Protein AF-A0A9E3A230-F1 (afdb_monomer_lite)

Secondary structure (DSSP, 8-state):
---TT-THHHHHHHHHHHHHS-BTTTTB-GGG-BSSSSBT--TTTGGG-SEEETTTTEEE-HHHHHHHHIIIII---HHHHTTSSS-BTTB--HHHHHHHHHHHTTTTPPP----SSHHHHHHHHHHHHHHT--

Radius of gyration: 15.59 Å; chains: 1; bounding box: 37×36×40 Å

pLDDT: mean 94.69, std 8.13, range [49.09, 98.69]

Sequence (134 aa):
MIAEGSPAELFELDGETLWKKPQGPKNVSLEKCDLGRGPGVLKGAYAALPRYFKDTDRVMDLETRLLYCMTTLQGRTAEEITKSPFGSADKPSEMESLSAYVAAQSKGMKLEPGLSHPREKQSFELGRALFFQR

Foldseek 3Di:
DDPPDDPLVVLLVLLVVQQQFQAAPLRGHQCQQDLPPHGNDLQCSQLAPQAADPVVRARDHPLVSVLVSCCPVRVDDSCVQVVPCCADPVGHHNNSSNVSNSVVSHPPHHRRYYDPDPNNVVVVVVVVVVVPDD

Structure (mmCIF, N/CA/C/O backbone):
data_AF-A0A9E3A230-F1
#
_entry.id   AF-A0A9E3A230-F1
#
loop_
_atom_site.group_PDB
_atom_site.id
_atom_site.type_symbol
_atom_site.label_atom_id
_atom_site.label_alt_id
_atom_site.label_comp_id
_atom_site.label_asym_id
_atom_site.label_entity_id
_atom_site.label_seq_id
_atom_site.pdbx_PDB_ins_code
_atom_site.Cartn_x
_atom_site.Cartn_y
_atom_site.Cartn_z
_atom_site.occupancy
_atom_site.B_iso_or_equiv
_atom_site.auth_seq_id
_atom_site.auth_comp_id
_atom_site.auth_asym_id
_atom_site.auth_atom_id
_atom_site.pdbx_PDB_model_num
ATOM 1 N N . MET A 1 1 ? 11.926 -7.889 18.054 1.00 49.09 1 MET A N 1
ATOM 2 C CA . MET A 1 1 ? 13.098 -7.132 18.537 1.00 49.09 1 MET A CA 1
ATOM 3 C C . MET A 1 1 ? 13.380 -6.076 17.491 1.00 49.09 1 MET A C 1
ATOM 5 O O . MET A 1 1 ? 13.564 -6.449 16.342 1.00 49.09 1 MET A O 1
ATOM 9 N N . ILE A 1 2 ? 13.269 -4.810 17.889 1.00 52.22 2 ILE A N 1
ATOM 10 C CA . ILE A 1 2 ? 13.536 -3.604 17.090 1.00 52.22 2 ILE A CA 1
ATOM 11 C C . ILE A 1 2 ? 15.046 -3.623 16.795 1.00 52.22 2 ILE A C 1
ATOM 13 O O . ILE A 1 2 ? 15.825 -3.791 17.737 1.00 52.22 2 ILE A O 1
ATOM 17 N N . ALA A 1 3 ? 15.472 -3.557 15.538 1.00 58.06 3 ALA A N 1
ATOM 18 C CA . ALA A 1 3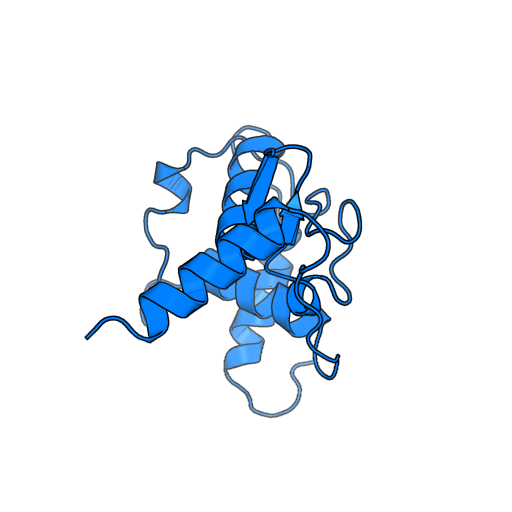 ? 16.881 -3.410 15.210 1.00 58.06 3 ALA A CA 1
ATOM 19 C C . ALA A 1 3 ? 17.305 -1.975 15.569 1.00 58.06 3 ALA A C 1
ATOM 21 O O . ALA A 1 3 ? 16.926 -1.001 14.935 1.00 58.06 3 ALA A O 1
ATOM 22 N N . GLU A 1 4 ? 18.035 -1.865 16.676 1.00 63.50 4 GLU A N 1
ATOM 23 C CA . GLU A 1 4 ? 18.814 -0.719 17.160 1.00 63.50 4 GLU A CA 1
ATOM 24 C C . GLU A 1 4 ? 18.712 0.602 16.350 1.00 63.50 4 GLU A C 1
ATOM 26 O O . GLU A 1 4 ? 19.614 0.969 15.602 1.00 63.50 4 GLU A O 1
ATOM 31 N N . GLY A 1 5 ? 17.640 1.380 16.569 1.00 71.81 5 GLY A N 1
ATOM 32 C CA . GLY A 1 5 ? 17.709 2.848 16.499 1.00 71.81 5 GLY A CA 1
ATOM 33 C C . GLY A 1 5 ? 16.924 3.586 15.408 1.00 71.81 5 GLY A C 1
ATOM 34 O O . GLY A 1 5 ? 16.955 4.816 15.418 1.00 71.81 5 GLY A O 1
ATOM 35 N N . SER A 1 6 ? 16.202 2.916 14.500 1.00 84.31 6 SER A N 1
ATOM 36 C CA . SER A 1 6 ? 15.365 3.622 13.510 1.00 84.31 6 SER A CA 1
ATOM 37 C C . SER A 1 6 ? 13.948 3.900 14.038 1.00 84.31 6 SER A C 1
ATOM 39 O O . SER A 1 6 ? 13.212 2.951 14.320 1.00 84.31 6 SER A O 1
ATOM 41 N N . PRO A 1 7 ? 13.489 5.169 14.097 1.00 86.19 7 PRO A N 1
ATOM 42 C CA . PRO A 1 7 ? 12.105 5.493 14.457 1.00 86.19 7 PRO A CA 1
ATOM 43 C C . PRO A 1 7 ? 11.056 4.863 13.527 1.00 86.19 7 PRO A C 1
ATOM 45 O O . PRO A 1 7 ? 9.913 4.677 13.936 1.00 86.19 7 PRO A O 1
ATOM 48 N N . ALA A 1 8 ? 11.434 4.505 12.293 1.00 88.38 8 ALA A N 1
ATOM 49 C CA . ALA A 1 8 ? 10.534 3.872 11.330 1.00 88.38 8 ALA A CA 1
ATOM 50 C C . ALA A 1 8 ? 10.024 2.502 11.806 1.00 88.38 8 ALA A C 1
ATOM 52 O O . ALA A 1 8 ? 8.928 2.092 11.440 1.00 88.38 8 ALA A O 1
ATOM 53 N N . GLU A 1 9 ? 10.772 1.807 12.665 1.00 90.19 9 GLU A N 1
ATOM 54 C CA . GLU A 1 9 ? 10.373 0.480 13.139 1.00 90.19 9 GLU A CA 1
ATOM 55 C C . GLU A 1 9 ? 9.151 0.517 14.060 1.00 90.19 9 GLU A C 1
ATOM 57 O O . GLU A 1 9 ? 8.420 -0.467 14.144 1.00 90.19 9 GLU A O 1
ATOM 62 N N . LEU A 1 10 ? 8.872 1.662 14.693 1.00 91.06 10 LEU A N 1
ATOM 63 C CA . LEU A 1 10 ? 7.620 1.864 15.425 1.00 91.06 10 LEU A CA 1
ATOM 64 C C . LEU A 1 10 ? 6.420 1.799 14.471 1.00 91.06 10 LEU A C 1
ATOM 66 O O . LEU A 1 10 ? 5.457 1.086 14.741 1.00 91.06 10 LEU A O 1
ATOM 70 N N . PHE A 1 11 ? 6.525 2.448 13.309 1.00 93.50 11 PHE A N 1
ATOM 71 C CA . PHE A 1 11 ? 5.499 2.393 12.266 1.00 93.50 11 PHE A CA 1
ATOM 72 C C . PHE A 1 11 ? 5.365 0.988 11.673 1.00 93.50 11 PHE A C 1
ATOM 74 O O . PHE A 1 11 ? 4.254 0.550 11.386 1.00 93.50 11 PHE A O 1
ATOM 81 N N . GLU A 1 12 ? 6.472 0.255 11.525 1.00 95.50 12 GLU A N 1
ATOM 82 C CA . GLU A 1 12 ? 6.448 -1.136 11.057 1.00 95.50 12 GLU A CA 1
ATOM 83 C C . GLU A 1 12 ? 5.708 -2.062 12.040 1.00 95.50 12 GLU A C 1
ATOM 85 O O . GLU A 1 12 ? 4.906 -2.891 11.608 1.00 95.50 12 GLU A O 1
ATOM 90 N N . LEU A 1 13 ? 5.926 -1.904 13.352 1.00 95.06 13 LEU A N 1
ATOM 91 C CA . LEU A 1 13 ? 5.234 -2.676 14.396 1.00 95.06 13 LEU A CA 1
ATOM 92 C C . LEU A 1 13 ? 3.742 -2.328 14.487 1.00 95.06 13 LEU A C 1
ATOM 94 O O . LEU A 1 13 ? 2.890 -3.221 14.589 1.00 95.06 13 LEU A O 1
ATOM 98 N N . ASP A 1 14 ? 3.412 -1.039 14.414 1.00 95.88 14 ASP A N 1
ATOM 99 C CA . ASP A 1 14 ? 2.023 -0.583 14.378 1.00 95.88 14 ASP A CA 1
ATOM 100 C C . ASP A 1 14 ? 1.321 -1.090 13.116 1.00 95.88 14 ASP A C 1
ATOM 102 O O . ASP A 1 14 ? 0.201 -1.598 13.182 1.00 95.88 14 ASP A O 1
ATOM 106 N N . GLY A 1 15 ? 1.997 -1.030 11.969 1.00 97.62 15 GLY A N 1
ATOM 107 C CA . GLY A 1 15 ? 1.493 -1.536 10.700 1.00 97.62 15 GLY A CA 1
ATOM 108 C C . GLY A 1 15 ? 1.264 -3.043 10.715 1.00 97.62 15 GLY A C 1
ATOM 109 O O . GLY A 1 15 ? 0.236 -3.502 10.221 1.00 97.62 15 GLY A O 1
ATOM 110 N N . GLU A 1 16 ? 2.150 -3.822 11.343 1.00 98.38 16 GLU A N 1
ATOM 111 C CA . GLU A 1 16 ? 1.938 -5.262 11.537 1.00 98.38 16 GLU A CA 1
ATOM 112 C C . GLU A 1 16 ? 0.681 -5.532 12.370 1.00 98.38 16 GLU A C 1
ATOM 114 O O . GLU A 1 16 ? -0.139 -6.397 12.035 1.00 98.38 16 GLU A O 1
ATOM 119 N N . THR A 1 17 ? 0.513 -4.767 13.449 1.00 98.06 17 THR A N 1
ATOM 120 C CA . THR A 1 17 ? -0.658 -4.863 14.322 1.00 98.06 17 THR A CA 1
ATOM 121 C C . THR A 1 17 ? -1.932 -4.528 13.549 1.00 98.06 17 THR A C 1
ATOM 123 O O . THR A 1 17 ? -2.912 -5.272 13.617 1.00 98.06 17 THR A O 1
ATOM 126 N N . LEU A 1 18 ? -1.917 -3.449 12.765 1.00 97.88 18 LEU A N 1
ATOM 127 C CA . LEU A 1 18 ? -3.036 -3.022 11.923 1.00 97.88 18 LEU A CA 1
ATOM 128 C C . LEU A 1 18 ? -3.370 -4.052 10.839 1.00 97.88 18 LEU A C 1
ATOM 130 O O . LEU A 1 18 ? -4.547 -4.339 10.626 1.00 97.88 18 LEU A O 1
ATOM 134 N N . TRP A 1 19 ? -2.360 -4.658 10.209 1.00 98.56 19 TRP A N 1
ATOM 135 C CA . TRP A 1 19 ? -2.536 -5.670 9.165 1.00 98.56 19 TRP A CA 1
ATOM 136 C C . TRP A 1 19 ? -3.330 -6.885 9.661 1.00 98.56 19 TRP A C 1
ATOM 138 O O . TRP A 1 19 ? -4.223 -7.379 8.967 1.00 98.56 19 TRP A O 1
ATOM 148 N N . LYS A 1 20 ? -3.033 -7.339 10.884 1.00 98.38 20 LYS A N 1
ATOM 149 C CA . LYS A 1 20 ? -3.651 -8.517 11.517 1.00 98.38 20 LYS A CA 1
ATOM 150 C C . LYS A 1 20 ? -4.964 -8.206 12.233 1.00 98.38 20 LYS A C 1
ATOM 152 O O . LYS A 1 20 ? -5.759 -9.108 12.482 1.00 98.38 20 LYS A O 1
ATOM 157 N N . LYS A 1 21 ? -5.212 -6.944 12.585 1.00 98.31 21 LYS A N 1
ATOM 158 C CA . LYS A 1 21 ? -6.394 -6.542 13.351 1.00 98.31 21 LYS A CA 1
ATOM 159 C C . LYS A 1 21 ? -7.667 -6.650 12.497 1.00 98.31 21 LYS A C 1
ATOM 161 O O . LYS A 1 21 ? -7.748 -6.007 11.450 1.00 98.31 21 LYS A O 1
ATOM 166 N N . PRO A 1 22 ? -8.699 -7.388 12.946 1.00 98.12 22 PRO A N 1
ATOM 167 C CA . PRO A 1 22 ? -10.019 -7.315 12.338 1.00 98.12 22 PRO A CA 1
ATOM 168 C C . PRO A 1 22 ? -10.595 -5.903 12.448 1.00 98.12 22 PRO A C 1
ATOM 170 O O . PRO A 1 22 ? -10.596 -5.309 13.529 1.00 98.12 22 PRO A O 1
ATOM 173 N N . GLN A 1 23 ? -11.065 -5.351 11.331 1.00 96.75 23 GLN A N 1
ATOM 174 C CA . GLN A 1 23 ? -11.670 -4.023 11.301 1.00 96.75 23 GLN A CA 1
ATOM 175 C C . GLN A 1 23 ? -12.853 -3.947 10.331 1.00 96.75 23 GLN A C 1
ATOM 177 O O . GLN A 1 23 ? -13.113 -4.864 9.547 1.00 96.75 23 GLN A O 1
ATOM 182 N N . GLY A 1 24 ? -13.539 -2.803 10.383 1.00 96.81 24 GLY A N 1
ATOM 183 C CA . GLY A 1 24 ? -14.654 -2.459 9.513 1.00 96.81 24 GLY A CA 1
ATOM 184 C C . GLY A 1 24 ? -15.933 -3.249 9.806 1.00 96.81 24 GLY A C 1
ATOM 185 O O . GLY A 1 24 ? -15.937 -4.152 10.646 1.00 96.81 24 GLY A O 1
ATOM 186 N N . PRO A 1 25 ? -17.032 -2.937 9.099 1.00 98.00 25 PRO A N 1
ATOM 187 C CA . PRO A 1 25 ? -18.317 -3.618 9.261 1.00 98.00 25 PRO A CA 1
ATOM 188 C C . PRO A 1 25 ? -18.260 -5.135 9.050 1.00 98.00 25 PRO A C 1
ATOM 190 O O . PRO A 1 25 ? -19.057 -5.867 9.630 1.00 98.00 25 PRO A O 1
ATOM 193 N N . LYS A 1 26 ? -17.321 -5.622 8.228 1.00 98.06 26 LYS A N 1
ATOM 194 C CA . LYS A 1 26 ? -17.145 -7.060 7.972 1.00 98.06 26 LYS A CA 1
ATOM 195 C C . LYS A 1 26 ? -16.280 -7.759 9.024 1.00 98.06 26 LYS A C 1
ATOM 197 O O . LYS A 1 26 ? -16.210 -8.983 9.001 1.00 98.06 26 LYS A O 1
ATOM 202 N N . ASN A 1 27 ? -15.653 -7.007 9.934 1.00 97.94 27 ASN A N 1
ATOM 203 C CA . ASN A 1 27 ? -14.811 -7.507 11.020 1.00 97.94 27 ASN A CA 1
ATOM 204 C C . ASN A 1 27 ? -13.750 -8.522 10.546 1.00 97.94 27 ASN A C 1
ATOM 206 O O . ASN A 1 27 ? -13.640 -9.628 11.076 1.00 97.94 27 ASN A O 1
ATOM 210 N N . VAL A 1 28 ? -12.978 -8.149 9.518 1.00 98.38 28 VAL A N 1
ATOM 211 C CA . VAL A 1 28 ? -11.889 -8.974 8.958 1.00 98.38 28 VAL A CA 1
ATOM 212 C C . VAL A 1 28 ? -10.570 -8.205 8.905 1.00 98.38 28 VAL A C 1
ATOM 214 O O . VAL A 1 28 ? -10.553 -6.973 8.860 1.00 98.38 28 VAL A O 1
ATOM 217 N N . SER A 1 29 ? -9.454 -8.932 8.947 1.00 98.38 29 SER A N 1
ATOM 218 C CA . SER A 1 29 ? -8.102 -8.378 8.821 1.00 98.38 29 SER A CA 1
ATOM 219 C C . SER A 1 29 ? -7.716 -8.146 7.352 1.00 98.38 29 SER A C 1
ATOM 221 O O . SER A 1 29 ? -8.437 -8.543 6.429 1.00 98.38 29 SER A O 1
ATOM 223 N N . LEU A 1 30 ? -6.563 -7.510 7.123 1.00 98.69 30 LEU A N 1
ATOM 224 C CA . LEU A 1 30 ? -5.993 -7.322 5.784 1.00 98.69 30 LEU A CA 1
ATOM 225 C C . LEU A 1 30 ? -5.204 -8.543 5.294 1.00 98.69 30 LEU A C 1
ATOM 227 O O . LEU A 1 30 ? -4.725 -8.540 4.167 1.00 98.69 30 LEU A O 1
ATOM 231 N N . GLU A 1 31 ? -5.135 -9.630 6.064 1.00 98.25 31 GLU A N 1
ATOM 232 C CA . GLU A 1 31 ? -4.356 -10.834 5.730 1.00 98.25 31 GLU A CA 1
ATOM 233 C C . GLU A 1 31 ? -4.816 -11.557 4.453 1.00 98.25 31 GLU A C 1
ATOM 235 O O . GLU A 1 31 ? -4.117 -12.432 3.953 1.00 98.25 31 GLU A O 1
ATOM 240 N N . LYS A 1 32 ? -5.976 -11.193 3.896 1.00 97.94 32 LYS A N 1
ATOM 241 C CA . LYS A 1 32 ? -6.463 -11.684 2.595 1.00 97.94 32 LYS A CA 1
ATOM 242 C C . LYS A 1 32 ? -6.254 -10.692 1.447 1.00 97.94 32 LYS A C 1
ATOM 244 O O . LYS A 1 32 ? -6.643 -10.984 0.320 1.00 97.94 32 LYS A O 1
ATOM 249 N N . CYS A 1 33 ? -5.668 -9.526 1.710 1.00 98.50 33 CYS A N 1
ATOM 250 C CA . CYS A 1 33 ? -5.382 -8.520 0.696 1.00 98.50 33 CYS A CA 1
ATOM 251 C C . CYS A 1 33 ? -4.298 -9.022 -0.259 1.00 98.50 33 CYS A C 1
ATOM 253 O O . CYS A 1 33 ? -3.221 -9.435 0.167 1.00 98.50 33 CYS A O 1
ATOM 255 N N . ASP A 1 34 ? -4.583 -8.994 -1.558 1.00 98.56 34 ASP A N 1
ATOM 256 C CA . ASP A 1 34 ? -3.600 -9.306 -2.593 1.00 98.56 34 ASP A CA 1
ATOM 257 C C . ASP A 1 34 ? -2.904 -8.019 -3.042 1.00 98.56 34 ASP A C 1
ATOM 259 O O . ASP A 1 34 ? -3.524 -7.178 -3.695 1.00 98.56 34 ASP A O 1
ATOM 263 N N . LEU A 1 35 ? -1.618 -7.881 -2.715 1.00 98.38 35 LEU A N 1
ATOM 264 C CA . LEU A 1 35 ? -0.762 -6.759 -3.122 1.00 98.38 35 LEU A CA 1
ATOM 265 C C . LEU A 1 35 ? 0.026 -7.040 -4.419 1.00 98.38 35 LEU A C 1
ATOM 267 O O . LEU A 1 35 ? 1.000 -6.359 -4.732 1.00 98.38 35 LEU A O 1
ATOM 271 N N . GLY A 1 36 ? -0.386 -8.050 -5.189 1.00 96.81 36 GLY A N 1
ATOM 272 C CA . GLY A 1 36 ? 0.176 -8.412 -6.491 1.00 96.81 36 GLY A CA 1
ATOM 273 C C . GLY A 1 36 ? 1.114 -9.619 -6.462 1.00 96.81 36 GLY A C 1
ATOM 274 O O . GLY A 1 36 ? 1.726 -9.957 -7.481 1.00 96.81 36 GLY A O 1
ATOM 275 N N . ARG A 1 37 ? 1.246 -10.273 -5.307 1.00 96.69 37 ARG A N 1
ATOM 276 C CA . ARG A 1 37 ? 1.991 -11.531 -5.126 1.00 96.69 37 ARG A CA 1
ATOM 277 C C . ARG A 1 37 ? 1.079 -12.691 -4.700 1.00 96.69 37 ARG A C 1
ATOM 279 O O . ARG A 1 37 ? 1.582 -13.777 -4.431 1.00 96.69 37 ARG A O 1
ATOM 286 N N . GLY A 1 38 ? -0.237 -12.474 -4.690 1.00 97.25 38 GLY A N 1
ATOM 287 C CA . GLY A 1 38 ? -1.248 -13.401 -4.195 1.00 97.25 38 GLY A CA 1
ATOM 288 C C . GLY A 1 38 ? -1.845 -12.935 -2.857 1.00 97.25 38 GLY A C 1
ATOM 289 O O . GLY A 1 38 ? -1.232 -12.118 -2.161 1.00 97.25 38 GLY A O 1
ATOM 290 N N . PRO A 1 39 ? -3.034 -13.442 -2.475 1.00 97.88 39 PRO A N 1
ATOM 291 C CA . PRO A 1 39 ? -3.709 -13.050 -1.237 1.00 97.88 39 PRO A CA 1
ATOM 292 C C . PRO A 1 39 ? -2.822 -13.242 0.001 1.00 97.88 39 PRO A C 1
ATOM 294 O O . PRO A 1 39 ? -2.343 -14.345 0.257 1.00 97.88 39 PRO A O 1
ATOM 297 N N . GLY A 1 40 ? -2.598 -12.166 0.760 1.00 96.69 40 GLY A N 1
ATOM 298 C CA . GLY A 1 40 ? -1.830 -12.175 2.010 1.00 96.69 40 GLY A CA 1
ATOM 299 C C . GLY A 1 40 ? -0.308 -12.204 1.854 1.00 96.69 40 GLY A C 1
ATOM 300 O O . GLY A 1 40 ? 0.412 -12.144 2.851 1.00 96.69 40 GLY A O 1
ATOM 301 N N . VAL A 1 41 ? 0.215 -12.283 0.626 1.00 98.31 41 VAL A N 1
ATOM 302 C CA . VAL A 1 41 ? 1.660 -12.377 0.387 1.00 98.31 41 VAL A CA 1
ATOM 303 C C . VAL A 1 41 ? 2.288 -10.984 0.375 1.00 98.31 41 VAL A C 1
ATOM 305 O O . VAL A 1 41 ? 2.130 -10.228 -0.582 1.00 98.31 41 VAL A O 1
ATOM 308 N N . LEU A 1 42 ? 3.049 -10.663 1.426 1.00 98.31 42 LEU A N 1
ATOM 309 C CA . LEU A 1 42 ? 3.735 -9.370 1.553 1.00 98.31 42 LEU A CA 1
ATOM 310 C C . LEU A 1 42 ? 5.181 -9.366 1.041 1.00 98.31 42 LEU A C 1
ATOM 312 O O . LEU A 1 42 ? 5.673 -8.339 0.570 1.00 98.31 42 LEU A O 1
ATOM 316 N N . LYS A 1 43 ? 5.881 -10.503 1.132 1.00 98.25 43 LYS A N 1
ATOM 317 C CA . LYS A 1 43 ? 7.302 -10.605 0.772 1.00 98.25 43 LYS A CA 1
ATOM 318 C C . LYS A 1 43 ? 7.516 -10.201 -0.692 1.00 98.25 43 LYS A C 1
ATOM 320 O O . LYS A 1 43 ? 7.007 -10.860 -1.597 1.00 98.25 43 LYS A O 1
ATOM 325 N N . GLY A 1 44 ? 8.275 -9.130 -0.923 1.00 97.81 44 GLY A N 1
ATOM 326 C CA . GLY A 1 44 ? 8.545 -8.609 -2.269 1.00 97.81 44 GLY A CA 1
ATOM 327 C C . GLY A 1 44 ? 7.335 -8.003 -2.993 1.00 97.81 44 GLY A C 1
ATOM 328 O O . GLY A 1 44 ? 7.393 -7.821 -4.214 1.00 97.81 44 GLY A O 1
ATOM 329 N N . ALA A 1 45 ? 6.230 -7.730 -2.287 1.00 98.12 45 ALA A N 1
ATOM 330 C CA . ALA A 1 45 ? 5.069 -7.051 -2.862 1.00 98.12 45 ALA A CA 1
ATOM 331 C C . ALA A 1 45 ? 5.379 -5.576 -3.139 1.00 98.12 45 ALA A C 1
ATOM 333 O O . ALA A 1 45 ? 5.206 -5.124 -4.267 1.00 98.12 45 ALA A O 1
ATOM 334 N N . TYR A 1 46 ? 5.933 -4.863 -2.151 1.00 98.44 46 TYR A N 1
ATOM 335 C CA . TYR A 1 46 ? 6.291 -3.449 -2.290 1.00 98.44 46 TYR A CA 1
ATOM 336 C C . TYR A 1 46 ? 7.292 -3.203 -3.421 1.00 98.44 46 TYR A C 1
ATOM 338 O O . TYR A 1 46 ? 7.088 -2.319 -4.244 1.00 98.44 46 TYR A O 1
ATOM 346 N N . ALA A 1 47 ? 8.327 -4.043 -3.529 1.00 98.31 47 ALA A N 1
ATOM 347 C CA . ALA A 1 47 ? 9.321 -3.920 -4.596 1.00 98.31 47 ALA A CA 1
ATOM 348 C C . ALA A 1 47 ? 8.738 -4.081 -6.014 1.00 98.31 47 ALA A C 1
ATOM 350 O O . ALA A 1 47 ? 9.378 -3.669 -6.977 1.00 98.31 47 ALA A O 1
ATOM 351 N N . ALA A 1 48 ? 7.549 -4.675 -6.152 1.00 97.69 48 ALA A N 1
ATOM 352 C CA . ALA A 1 48 ? 6.875 -4.899 -7.429 1.00 97.69 48 ALA A CA 1
ATOM 353 C C . ALA A 1 48 ? 5.714 -3.930 -7.703 1.00 97.69 48 ALA A C 1
ATOM 355 O O . ALA A 1 48 ? 4.983 -4.118 -8.677 1.00 97.69 48 ALA A O 1
ATOM 356 N N . LEU A 1 49 ? 5.510 -2.937 -6.836 1.00 98.19 49 LEU A N 1
ATOM 357 C CA . LEU A 1 49 ? 4.513 -1.882 -6.997 1.00 98.19 49 LEU A CA 1
ATOM 358 C C . LEU A 1 4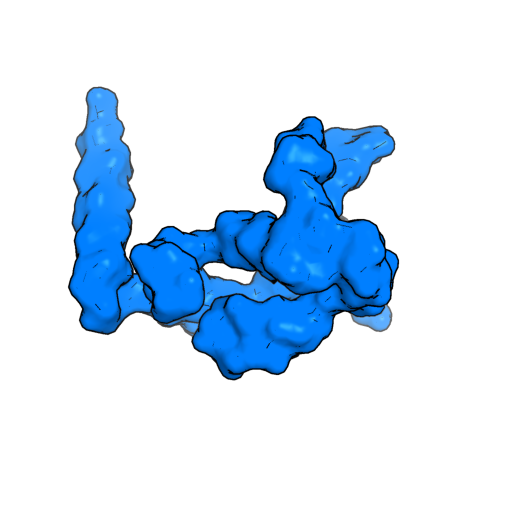9 ? 5.175 -0.596 -7.530 1.00 98.19 49 LEU A C 1
ATOM 360 O O . LEU A 1 49 ? 6.363 -0.380 -7.289 1.00 98.19 49 LEU A O 1
ATOM 364 N N . PRO A 1 50 ? 4.427 0.282 -8.226 1.00 98.12 50 PRO A N 1
ATOM 365 C CA . PRO A 1 50 ? 3.052 0.106 -8.704 1.00 98.12 50 PRO A CA 1
ATOM 366 C C . PRO A 1 50 ? 2.931 -0.965 -9.798 1.00 98.12 50 PRO A C 1
ATOM 368 O O . PRO A 1 50 ? 3.892 -1.249 -10.517 1.00 98.12 50 PRO A O 1
ATOM 371 N N . ARG A 1 51 ? 1.740 -1.556 -9.948 1.00 98.19 51 ARG A N 1
ATOM 372 C CA . ARG A 1 51 ? 1.458 -2.542 -11.010 1.00 98.19 51 ARG A CA 1
ATOM 373 C C . ARG A 1 51 ? -0.019 -2.637 -11.363 1.00 98.19 51 ARG A C 1
ATOM 375 O O . ARG A 1 51 ? -0.871 -2.135 -10.632 1.00 98.19 51 ARG A O 1
ATOM 382 N N . TYR A 1 52 ? -0.319 -3.306 -12.472 1.00 98.44 52 TYR A N 1
ATOM 383 C CA . TYR A 1 52 ? -1.684 -3.600 -12.893 1.00 98.44 52 TYR A CA 1
ATOM 384 C C . TYR A 1 52 ? -2.323 -4.704 -12.043 1.00 98.44 52 TYR A C 1
ATOM 386 O O . TYR A 1 52 ? -1.733 -5.766 -11.820 1.00 98.44 52 TYR A O 1
ATOM 394 N N . PHE A 1 53 ? -3.569 -4.463 -11.640 1.00 98.44 53 PHE A N 1
ATOM 395 C CA . PHE A 1 53 ? -4.437 -5.426 -10.980 1.00 98.44 53 PHE A CA 1
ATOM 396 C C . PHE A 1 53 ? -5.666 -5.699 -11.844 1.00 98.44 53 PHE A C 1
ATOM 398 O O . PHE A 1 53 ? -6.366 -4.782 -12.273 1.00 98.44 53 PHE A O 1
ATOM 405 N N . LYS A 1 54 ? -5.933 -6.983 -12.095 1.00 97.62 54 LYS A N 1
ATOM 406 C CA . LYS A 1 54 ? -7.023 -7.427 -12.973 1.00 97.62 54 LYS A CA 1
ATOM 407 C C . LYS A 1 54 ? -8.413 -7.194 -12.369 1.00 97.62 54 LYS A C 1
ATOM 409 O O . LYS A 1 54 ? -9.357 -6.968 -13.111 1.00 97.62 54 LYS A O 1
ATOM 414 N N . ASP A 1 55 ? -8.540 -7.272 -11.047 1.00 97.94 55 ASP A N 1
ATOM 415 C CA . ASP A 1 55 ? -9.814 -7.133 -10.324 1.00 97.94 55 ASP A CA 1
ATOM 416 C C . ASP A 1 55 ? -10.373 -5.702 -10.348 1.00 97.94 55 ASP A C 1
ATOM 418 O O . ASP A 1 55 ? -11.587 -5.517 -10.362 1.00 97.94 55 ASP A O 1
ATOM 422 N N . THR A 1 56 ? -9.500 -4.696 -10.400 1.00 97.75 56 THR A N 1
ATOM 423 C CA . THR A 1 56 ? -9.876 -3.282 -10.548 1.00 97.75 56 THR A CA 1
ATOM 424 C C . THR A 1 56 ? -9.649 -2.743 -11.946 1.00 97.75 56 THR A C 1
ATOM 426 O O . THR A 1 56 ? -10.048 -1.616 -12.231 1.00 97.75 56 THR A O 1
ATOM 429 N N . ASP A 1 57 ? -8.975 -3.520 -12.794 1.00 97.50 57 ASP A N 1
ATOM 430 C CA . ASP A 1 57 ? -8.539 -3.112 -14.118 1.00 97.50 57 ASP A CA 1
ATOM 431 C C . ASP A 1 57 ? -7.713 -1.808 -14.073 1.00 97.50 57 ASP A C 1
ATOM 433 O O . ASP A 1 57 ? -7.821 -0.935 -14.928 1.00 97.50 57 ASP A O 1
ATOM 437 N N . ARG A 1 58 ? -6.869 -1.618 -13.054 1.00 97.62 58 ARG A N 1
ATOM 438 C CA . ARG A 1 58 ? -6.093 -0.377 -12.860 1.00 97.62 58 ARG A CA 1
ATOM 439 C C . ARG A 1 58 ? -4.658 -0.662 -12.450 1.00 97.62 58 ARG A C 1
ATOM 441 O O . ARG A 1 58 ? -4.364 -1.686 -11.840 1.00 97.62 58 ARG A O 1
ATOM 448 N N . VAL A 1 59 ? -3.767 0.272 -12.778 1.00 98.38 59 VAL A N 1
ATOM 449 C CA . VAL A 1 59 ? -2.447 0.353 -12.143 1.00 98.38 59 VAL A CA 1
ATOM 450 C C . VAL A 1 59 ? -2.633 1.042 -10.799 1.00 98.38 59 VAL A C 1
ATOM 452 O O . VAL A 1 59 ? -3.254 2.104 -10.745 1.00 98.38 59 VAL A O 1
ATOM 455 N N . MET A 1 60 ? -2.156 0.419 -9.726 1.00 98.62 60 MET A N 1
ATOM 456 C CA . MET A 1 60 ? -2.258 0.952 -8.367 1.00 98.62 60 MET A CA 1
ATOM 457 C C . MET A 1 60 ? -0.893 0.909 -7.686 1.00 98.62 60 MET A C 1
ATOM 459 O O . MET A 1 60 ? -0.129 -0.044 -7.871 1.00 98.62 60 MET A O 1
ATOM 463 N N . ASP A 1 61 ? -0.606 1.960 -6.923 1.00 98.38 61 ASP A N 1
ATOM 464 C CA . ASP A 1 61 ? 0.445 1.982 -5.910 1.00 98.38 61 ASP A CA 1
ATOM 465 C C . ASP A 1 61 ? -0.010 1.224 -4.649 1.00 98.38 61 ASP A C 1
ATOM 467 O O . ASP A 1 61 ? -1.060 0.564 -4.640 1.00 98.38 61 ASP A O 1
ATOM 471 N N . LEU A 1 62 ? 0.807 1.265 -3.596 1.00 98.44 62 LEU A N 1
ATOM 472 C CA . LEU A 1 62 ? 0.504 0.559 -2.359 1.00 98.44 62 LEU A CA 1
ATOM 473 C C . LEU A 1 62 ? -0.736 1.140 -1.674 1.00 98.44 62 L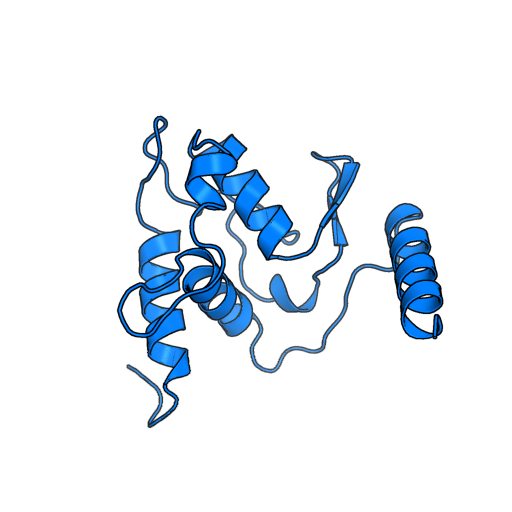EU A C 1
ATOM 475 O O . LEU A 1 62 ? -1.655 0.394 -1.346 1.00 98.44 62 LEU A O 1
ATOM 479 N N . GLU A 1 63 ? -0.782 2.454 -1.490 1.00 98.12 63 GLU A N 1
ATOM 480 C CA . GLU A 1 63 ? -1.826 3.157 -0.751 1.00 98.12 63 GLU A CA 1
ATOM 481 C C . GLU A 1 63 ? -3.192 2.996 -1.425 1.00 98.12 63 GLU A C 1
ATOM 483 O O . GLU A 1 63 ? -4.184 2.675 -0.764 1.00 98.12 63 GLU A O 1
ATOM 488 N N . THR A 1 64 ? -3.254 3.118 -2.756 1.00 98.19 64 THR A N 1
ATOM 489 C CA . THR A 1 64 ? -4.489 2.882 -3.517 1.00 98.19 64 THR A CA 1
ATOM 490 C C . THR A 1 64 ? -4.928 1.423 -3.399 1.00 98.19 64 THR A C 1
ATOM 492 O O . THR A 1 64 ? -6.126 1.141 -3.289 1.00 98.19 64 THR A O 1
ATOM 495 N N . ARG A 1 65 ? -3.982 0.470 -3.389 1.00 98.62 65 ARG A N 1
ATOM 496 C CA . ARG A 1 65 ? -4.315 -0.949 -3.218 1.00 98.62 65 ARG A CA 1
ATOM 497 C C . ARG A 1 65 ? -4.776 -1.271 -1.794 1.00 98.62 65 ARG A C 1
ATOM 499 O O . ARG A 1 65 ? -5.722 -2.043 -1.639 1.00 98.62 65 ARG A O 1
ATOM 506 N N . LEU A 1 66 ? -4.173 -0.665 -0.772 1.00 98.44 66 LEU A N 1
ATOM 507 C CA . LEU A 1 66 ? -4.605 -0.787 0.623 1.00 98.44 66 LEU A CA 1
ATOM 508 C C . LEU A 1 66 ? -6.014 -0.223 0.806 1.00 98.44 66 LEU A C 1
ATOM 510 O O . LEU A 1 66 ? -6.871 -0.919 1.348 1.00 98.44 66 LEU A O 1
ATOM 514 N N . LEU A 1 67 ? -6.292 0.967 0.264 1.00 98.19 67 LEU A N 1
ATOM 515 C CA . LEU A 1 67 ? -7.633 1.558 0.237 1.00 98.19 67 LEU A CA 1
ATOM 516 C C . LEU A 1 67 ? -8.651 0.608 -0.416 1.00 98.19 67 LEU A C 1
ATOM 518 O O . LEU A 1 67 ? -9.731 0.367 0.129 1.00 98.19 67 LEU A O 1
ATOM 522 N N . TYR A 1 68 ? -8.301 0.008 -1.557 1.00 98.56 68 TYR A N 1
ATOM 523 C CA . TYR A 1 68 ? -9.146 -0.994 -2.209 1.00 98.56 68 TYR A CA 1
ATOM 524 C C . TYR A 1 68 ? -9.398 -2.220 -1.315 1.00 98.56 68 TYR A C 1
ATOM 526 O O . TYR A 1 68 ? -10.533 -2.676 -1.193 1.00 98.56 68 TYR A O 1
ATOM 534 N N . CYS A 1 69 ? -8.374 -2.751 -0.648 1.00 98.44 69 CYS A N 1
ATOM 535 C CA . CYS A 1 69 ? -8.539 -3.891 0.254 1.00 98.44 69 CYS A CA 1
ATOM 536 C C . CYS A 1 69 ? -9.379 -3.548 1.491 1.00 98.44 69 CYS A C 1
ATOM 538 O O . CYS A 1 69 ? -10.258 -4.319 1.864 1.00 98.44 69 CYS A O 1
ATOM 540 N N . MET A 1 70 ? -9.173 -2.388 2.109 1.00 98.44 70 MET A N 1
ATOM 541 C CA . MET A 1 70 ? -9.969 -1.940 3.256 1.00 98.44 70 MET A CA 1
ATOM 542 C C . MET A 1 70 ? -11.447 -1.759 2.883 1.00 98.44 70 MET A C 1
ATOM 544 O O . MET A 1 70 ? -12.341 -2.195 3.610 1.00 98.44 70 MET A O 1
ATOM 548 N N . THR A 1 71 ? -11.727 -1.184 1.713 1.00 98.38 71 THR A N 1
ATOM 549 C CA . THR A 1 71 ? -13.109 -1.010 1.241 1.00 98.38 71 THR A CA 1
ATOM 550 C C . THR A 1 71 ? -13.767 -2.345 0.889 1.00 98.38 71 THR A C 1
ATOM 552 O O . THR A 1 71 ? -14.871 -2.644 1.344 1.00 98.38 71 THR A O 1
ATOM 555 N N . THR A 1 72 ? -13.085 -3.208 0.135 1.00 98.19 72 THR A N 1
ATOM 556 C CA . THR A 1 72 ? -13.677 -4.463 -0.356 1.00 98.19 72 THR A CA 1
ATOM 557 C C . THR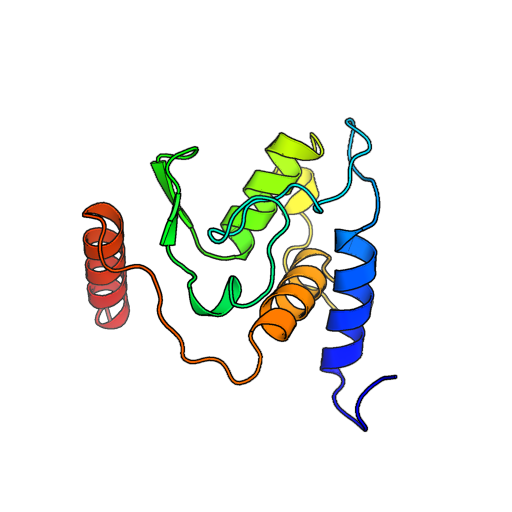 A 1 72 ? -13.705 -5.578 0.689 1.00 98.19 72 THR A C 1
ATOM 559 O O . THR A 1 72 ? -14.746 -6.227 0.861 1.00 98.19 72 THR A O 1
ATOM 562 N N . LEU A 1 73 ? -12.603 -5.787 1.417 1.00 97.94 73 LEU A N 1
ATOM 563 C CA . LEU A 1 73 ? -12.478 -6.845 2.422 1.00 97.94 73 LEU A CA 1
ATOM 564 C C . LEU A 1 73 ? -13.124 -6.439 3.740 1.00 97.94 73 LEU A C 1
ATOM 566 O O . LEU A 1 73 ? -13.959 -7.183 4.241 1.00 97.94 73 LEU A O 1
ATOM 570 N N . GLN A 1 74 ? -12.783 -5.266 4.279 1.00 98.38 74 GLN A N 1
ATOM 571 C CA . GLN A 1 74 ? -13.241 -4.842 5.610 1.00 98.38 74 GLN A CA 1
ATOM 572 C C . GLN A 1 74 ? -14.608 -4.145 5.573 1.00 98.38 74 GLN A C 1
ATOM 574 O O . GLN A 1 74 ? -15.307 -4.099 6.585 1.00 98.38 74 GLN A O 1
ATOM 579 N N . GLY A 1 75 ? -15.028 -3.650 4.403 1.00 98.25 75 GLY A N 1
ATOM 580 C CA . GLY A 1 75 ? -16.306 -2.957 4.223 1.00 98.25 75 GLY A CA 1
ATOM 581 C C . GLY A 1 75 ? -16.303 -1.512 4.723 1.00 98.25 75 GLY A C 1
ATOM 582 O O . GLY A 1 75 ? -17.376 -0.958 4.937 1.00 98.25 75 GLY A O 1
ATOM 583 N N . ARG A 1 76 ? -15.123 -0.929 4.968 1.00 97.69 76 ARG A N 1
ATOM 584 C CA . ARG A 1 76 ? -14.974 0.479 5.367 1.00 97.69 76 ARG A CA 1
ATOM 585 C C . ARG A 1 76 ? -15.273 1.397 4.181 1.00 97.69 76 ARG A C 1
ATOM 587 O O . ARG A 1 76 ? -15.080 1.006 3.030 1.00 97.69 76 ARG A O 1
ATOM 594 N N . THR A 1 77 ? -15.726 2.614 4.445 1.00 97.69 77 THR A N 1
ATOM 595 C CA . THR A 1 77 ? -15.917 3.625 3.393 1.00 97.69 77 THR A CA 1
ATOM 596 C C . THR A 1 77 ? -14.587 4.288 3.031 1.00 97.69 77 THR A C 1
ATOM 598 O O . THR A 1 77 ? -13.660 4.324 3.844 1.00 97.69 77 THR A O 1
ATOM 601 N N . ALA A 1 78 ? -14.473 4.813 1.808 1.00 95.88 78 ALA A N 1
ATOM 602 C CA . ALA A 1 78 ? -13.259 5.512 1.391 1.00 95.88 78 ALA A CA 1
ATOM 603 C C . ALA A 1 78 ? -13.028 6.760 2.257 1.00 95.88 78 ALA A C 1
ATOM 605 O O . ALA A 1 78 ? -11.908 7.005 2.690 1.00 95.88 78 ALA A O 1
ATOM 606 N N . GLU A 1 79 ? -14.101 7.476 2.589 1.00 95.75 79 GLU A N 1
ATOM 607 C CA . GLU A 1 79 ? -14.092 8.687 3.405 1.00 95.75 79 GLU A CA 1
ATOM 608 C C . GLU A 1 79 ? -13.562 8.429 4.822 1.00 95.75 79 GLU A C 1
ATOM 610 O O . GLU A 1 79 ? -12.797 9.235 5.352 1.00 95.75 79 GLU A O 1
ATOM 615 N N . GLU A 1 80 ? -13.926 7.297 5.437 1.00 94.06 80 GLU A N 1
ATOM 616 C CA . GLU A 1 80 ? -13.398 6.892 6.748 1.00 94.06 80 GLU A CA 1
ATOM 617 C C . GLU A 1 80 ? -11.894 6.610 6.703 1.00 94.06 80 GLU A C 1
ATOM 619 O O . GLU A 1 80 ? -11.179 6.933 7.651 1.00 94.06 80 GLU A O 1
ATOM 624 N N . ILE A 1 81 ? -11.413 5.999 5.618 1.00 94.38 81 ILE A N 1
ATOM 625 C CA . ILE A 1 81 ? -10.006 5.610 5.458 1.00 94.38 81 ILE A CA 1
ATOM 626 C C . ILE A 1 81 ? -9.146 6.837 5.141 1.00 94.38 81 ILE A C 1
ATOM 628 O O . ILE A 1 81 ? -8.081 7.022 5.723 1.00 94.38 81 ILE A O 1
ATOM 632 N N . THR A 1 82 ? -9.616 7.716 4.255 1.00 92.88 82 THR A N 1
ATOM 633 C CA . THR A 1 82 ? -8.854 8.881 3.783 1.00 92.88 82 THR A CA 1
ATOM 634 C C . THR A 1 82 ? -9.044 10.122 4.651 1.00 92.88 82 THR A C 1
ATOM 636 O O . THR A 1 82 ? -8.657 11.215 4.246 1.00 92.88 82 THR A O 1
ATOM 639 N N . LYS A 1 83 ? -9.645 9.995 5.839 1.00 91.31 83 LYS A N 1
ATOM 640 C CA . LYS A 1 83 ? -9.859 11.128 6.750 1.00 91.31 83 LYS A CA 1
ATOM 641 C C . LYS A 1 83 ? -8.552 11.704 7.301 1.00 91.31 83 LYS A C 1
ATOM 643 O O . LYS A 1 83 ? -8.481 12.901 7.565 1.00 91.31 83 LYS A O 1
ATOM 648 N N . SER A 1 84 ? -7.540 10.860 7.498 1.00 87.19 84 SER A N 1
ATOM 649 C CA . SER A 1 84 ? -6.217 11.261 7.990 1.00 87.19 84 SER A CA 1
ATOM 650 C C . SER A 1 84 ? -5.128 10.445 7.286 1.00 87.19 84 SER A C 1
ATOM 652 O O . SER A 1 84 ? -4.547 9.554 7.900 1.00 87.19 84 SER A O 1
ATOM 654 N N . PRO A 1 85 ? -4.880 10.694 5.984 1.00 85.06 85 PRO A N 1
ATOM 655 C CA . PRO A 1 85 ? -3.918 9.909 5.212 1.00 85.06 85 PRO A CA 1
ATOM 656 C C . PRO A 1 85 ? -2.480 10.155 5.680 1.00 85.06 85 PRO A C 1
ATOM 658 O O . PRO A 1 85 ? -1.653 9.252 5.597 1.00 85.06 85 PRO A O 1
ATOM 661 N N . PHE A 1 86 ? -2.213 11.342 6.230 1.00 91.75 86 PHE A N 1
ATOM 662 C CA . PHE A 1 86 ? -0.933 11.724 6.811 1.00 91.75 86 PHE A CA 1
ATOM 663 C C . PHE A 1 86 ? -1.066 11.887 8.320 1.00 91.75 86 PHE A C 1
ATOM 665 O O . PHE A 1 86 ? -2.074 12.418 8.808 1.00 91.75 86 PHE A O 1
ATOM 672 N N . GLY A 1 87 ? -0.068 11.393 9.042 1.00 86.94 87 GLY A N 1
ATOM 673 C CA . GLY A 1 87 ? 0.004 11.488 10.486 1.00 86.94 87 GLY A CA 1
ATOM 674 C C . GLY A 1 87 ? 0.476 12.865 10.940 1.00 86.94 87 GLY A C 1
ATOM 675 O O . GLY A 1 87 ? 1.076 13.643 10.197 1.00 86.94 87 GLY A O 1
ATOM 676 N N . SER A 1 88 ? 0.218 13.168 12.204 1.00 86.69 88 SER A N 1
ATOM 677 C CA . SER A 1 88 ? 0.886 14.231 12.948 1.00 86.69 88 SER A CA 1
ATOM 678 C C . SER A 1 88 ? 1.481 13.658 14.233 1.00 86.69 88 SER A C 1
ATOM 680 O O . SER A 1 88 ? 1.227 12.504 14.575 1.00 86.69 88 SER A O 1
ATOM 682 N N . ALA A 1 89 ? 2.243 14.471 14.972 1.00 80.75 89 ALA A N 1
ATOM 683 C CA . ALA A 1 89 ? 2.840 14.057 16.244 1.00 80.75 89 ALA A CA 1
ATOM 684 C C . ALA A 1 89 ? 1.816 13.460 17.232 1.00 80.75 89 ALA A C 1
ATOM 686 O O . ALA A 1 89 ? 2.132 12.513 17.944 1.00 80.75 89 ALA A O 1
ATOM 687 N N . ASP A 1 90 ? 0.582 13.974 17.228 1.00 85.88 90 ASP A N 1
ATOM 688 C CA . ASP A 1 90 ? -0.478 13.552 18.153 1.00 85.88 90 ASP A CA 1
ATOM 689 C C . ASP A 1 90 ? -1.468 12.550 17.538 1.00 85.88 90 ASP A C 1
ATOM 691 O O . ASP A 1 90 ? -2.309 11.987 18.241 1.00 85.88 90 ASP A O 1
ATOM 695 N N . LYS A 1 91 ? -1.438 12.370 16.212 1.00 86.69 91 LYS A N 1
ATOM 696 C CA . LYS A 1 91 ? -2.411 11.559 15.469 1.00 86.69 91 LYS A CA 1
ATOM 697 C C . LYS A 1 91 ? -1.695 10.730 14.404 1.00 86.69 91 LYS A C 1
ATOM 699 O O . LYS A 1 91 ? -1.542 11.218 13.285 1.00 86.69 91 LYS A O 1
ATOM 704 N N . PRO A 1 92 ? -1.265 9.499 14.719 1.00 87.38 92 PRO A N 1
ATOM 705 C CA . PRO A 1 92 ? -0.617 8.637 13.737 1.00 87.38 92 PRO A CA 1
ATOM 706 C C . PRO A 1 92 ? -1.583 8.268 12.601 1.00 87.38 92 PRO A C 1
ATOM 708 O O . PRO A 1 92 ? -2.789 8.122 12.822 1.00 87.38 92 PRO A O 1
ATOM 711 N N . SER A 1 93 ? -1.053 8.104 11.387 1.00 94.38 93 SER A N 1
ATOM 712 C CA . SER A 1 93 ? -1.819 7.621 10.236 1.00 94.38 93 SER A CA 1
ATOM 713 C C . SER A 1 93 ? -1.736 6.102 10.129 1.00 94.38 93 SER A C 1
ATOM 715 O O . SER A 1 93 ? -0.655 5.520 10.066 1.00 94.38 93 SER A O 1
ATOM 717 N N . GLU A 1 94 ? -2.898 5.455 10.037 1.00 94.94 94 GLU A N 1
ATOM 718 C CA . GLU A 1 94 ? -2.988 4.024 9.728 1.00 94.94 94 GLU A CA 1
ATOM 719 C C . GLU A 1 94 ? -2.331 3.696 8.378 1.00 94.94 94 GLU A C 1
ATOM 721 O O . GLU A 1 94 ? -1.687 2.655 8.250 1.00 94.94 94 GLU A O 1
ATOM 726 N N . MET A 1 95 ? -2.464 4.586 7.386 1.00 96.50 95 MET A N 1
ATOM 727 C CA . MET A 1 95 ? -1.888 4.376 6.058 1.00 96.50 95 MET A CA 1
ATOM 728 C C . MET A 1 95 ? -0.358 4.418 6.106 1.00 96.50 95 MET A C 1
ATOM 730 O O . MET A 1 95 ? 0.283 3.557 5.517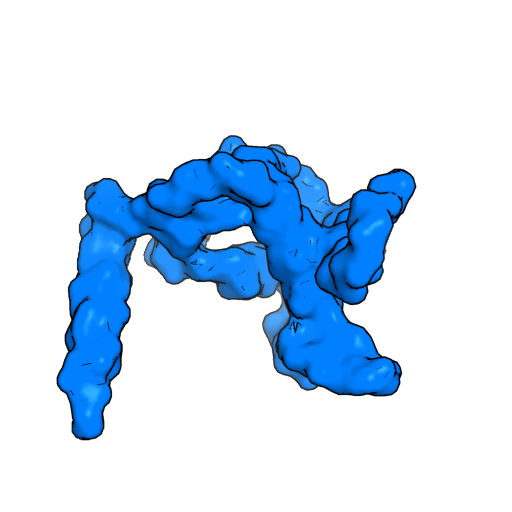 1.00 96.50 95 MET A O 1
ATOM 734 N N . GLU A 1 96 ? 0.231 5.353 6.857 1.00 95.81 96 GLU A N 1
ATOM 735 C CA . GLU A 1 96 ? 1.690 5.439 7.018 1.00 95.81 96 GLU A CA 1
ATOM 736 C C . GLU A 1 96 ? 2.257 4.181 7.682 1.00 95.81 96 GLU A C 1
ATOM 738 O O . GLU A 1 96 ? 3.216 3.597 7.173 1.00 95.81 96 GLU A O 1
ATOM 743 N N . SER A 1 97 ? 1.639 3.721 8.774 1.00 96.81 97 SER A N 1
ATOM 744 C CA . SER A 1 97 ? 2.083 2.514 9.479 1.00 96.81 97 SER A CA 1
ATOM 745 C C . SER A 1 97 ? 1.958 1.265 8.605 1.00 96.81 97 SER A C 1
ATOM 747 O O . SER A 1 97 ? 2.899 0.476 8.507 1.00 96.81 97 SER A O 1
ATOM 749 N N . LEU A 1 98 ? 0.833 1.089 7.903 1.00 97.94 98 LEU A N 1
ATOM 750 C CA . LEU A 1 98 ? 0.663 -0.029 6.970 1.00 97.94 98 LEU A CA 1
ATOM 751 C C . LEU A 1 98 ? 1.658 0.036 5.806 1.00 97.94 98 LEU A C 1
ATOM 753 O O . LEU A 1 98 ? 2.250 -0.992 5.467 1.00 97.94 98 LEU A O 1
ATOM 757 N N . SER A 1 99 ? 1.883 1.219 5.228 1.00 97.69 99 SER A N 1
ATOM 758 C CA . SER A 1 99 ? 2.866 1.401 4.159 1.00 97.69 99 SER A CA 1
ATOM 759 C C . SER A 1 99 ? 4.278 1.054 4.626 1.00 97.69 99 SER A C 1
ATOM 761 O O . SER A 1 99 ? 4.974 0.295 3.947 1.00 97.69 99 SER A O 1
ATOM 763 N N . ALA A 1 100 ? 4.679 1.512 5.817 1.00 97.12 100 ALA A N 1
ATOM 764 C CA . ALA A 1 100 ? 5.969 1.176 6.418 1.00 97.12 100 ALA A CA 1
ATOM 765 C C . ALA A 1 100 ? 6.122 -0.339 6.628 1.00 97.12 100 ALA A C 1
ATOM 767 O O . ALA A 1 100 ? 7.109 -0.932 6.183 1.00 97.12 100 ALA A O 1
ATOM 768 N N . TYR A 1 101 ? 5.121 -0.986 7.232 1.00 98.19 101 TYR A N 1
ATOM 769 C CA . TYR A 1 101 ? 5.135 -2.429 7.476 1.00 98.19 101 TYR A CA 1
ATOM 770 C C . TYR A 1 101 ? 5.252 -3.247 6.186 1.00 98.19 101 TYR A C 1
ATOM 772 O O . TYR A 1 101 ? 6.082 -4.156 6.106 1.00 98.19 101 TYR A O 1
ATOM 780 N N . VAL A 1 102 ? 4.464 -2.925 5.155 1.00 98.38 102 VAL A N 1
ATOM 781 C CA . VAL A 1 102 ? 4.507 -3.638 3.869 1.00 98.38 102 VAL A CA 1
ATOM 782 C C . VAL A 1 102 ? 5.829 -3.386 3.138 1.00 98.38 102 VAL A C 1
ATOM 784 O O . VAL A 1 102 ? 6.418 -4.326 2.594 1.00 98.38 102 VAL A O 1
ATOM 787 N N . ALA A 1 103 ? 6.336 -2.149 3.149 1.00 98.00 103 ALA A N 1
ATOM 788 C CA . ALA A 1 103 ? 7.631 -1.816 2.560 1.00 98.00 103 ALA A CA 1
ATOM 789 C C . ALA A 1 103 ? 8.775 -2.589 3.232 1.00 98.00 103 ALA A C 1
ATOM 791 O O . ALA A 1 103 ? 9.662 -3.109 2.543 1.00 98.00 103 ALA A O 1
ATOM 792 N N . ALA A 1 104 ? 8.711 -2.767 4.556 1.00 97.31 104 ALA A N 1
ATOM 793 C CA . ALA A 1 104 ? 9.686 -3.545 5.313 1.00 97.31 104 ALA A CA 1
ATOM 794 C C . ALA A 1 104 ? 9.797 -5.003 4.832 1.00 97.31 104 ALA A C 1
ATOM 796 O O . ALA A 1 104 ? 10.897 -5.560 4.808 1.00 97.31 104 ALA A O 1
ATOM 797 N N . GLN A 1 105 ? 8.703 -5.591 4.329 1.00 97.94 105 GLN A N 1
ATOM 798 C CA . GLN A 1 105 ? 8.685 -6.955 3.769 1.00 97.94 105 GLN A CA 1
ATOM 799 C C . GLN A 1 105 ? 9.446 -7.088 2.436 1.00 97.94 105 GLN A C 1
ATOM 801 O O . GLN A 1 105 ? 9.570 -8.189 1.889 1.00 97.94 105 GLN A O 1
ATOM 806 N N . SER A 1 106 ? 9.951 -5.978 1.893 1.00 98.19 106 SER A N 1
ATOM 807 C CA . SER A 1 106 ? 10.772 -5.934 0.680 1.00 98.19 106 SER A CA 1
ATOM 808 C C . SER A 1 106 ? 12.148 -5.283 0.898 1.00 98.19 106 SER A C 1
ATOM 810 O O . SER A 1 106 ? 12.830 -4.972 -0.080 1.00 98.19 106 SER A O 1
ATOM 812 N N . LYS A 1 107 ? 12.589 -5.083 2.152 1.00 95.69 107 LYS A N 1
ATOM 813 C CA . LYS A 1 107 ? 13.925 -4.540 2.470 1.00 95.69 107 LYS A CA 1
ATOM 814 C C . LYS A 1 107 ? 15.031 -5.351 1.780 1.00 95.69 107 LYS A C 1
ATOM 816 O O . LYS A 1 107 ? 15.044 -6.579 1.829 1.00 95.69 107 LYS A O 1
ATOM 821 N N . GLY A 1 108 ? 15.956 -4.649 1.121 1.00 96.44 108 GLY A N 1
ATOM 822 C CA . GLY A 1 108 ? 17.091 -5.244 0.402 1.00 96.44 108 GLY A CA 1
ATOM 823 C C . GLY A 1 108 ? 16.753 -5.884 -0.951 1.00 96.44 108 GLY A C 1
ATOM 824 O O . GLY A 1 108 ? 17.655 -6.379 -1.624 1.00 96.44 108 GLY A O 1
ATOM 825 N N . MET A 1 109 ? 15.487 -5.878 -1.376 1.00 98.06 109 MET A N 1
ATOM 826 C CA . MET A 1 109 ? 15.089 -6.404 -2.683 1.00 98.06 109 MET A CA 1
ATOM 827 C C . MET A 1 109 ? 15.254 -5.350 -3.778 1.00 98.06 109 MET A C 1
ATOM 829 O O . MET A 1 109 ? 15.100 -4.151 -3.547 1.00 98.06 109 MET A O 1
ATOM 833 N N . LYS A 1 110 ? 15.537 -5.804 -5.001 1.00 98.06 110 LYS A N 1
ATOM 834 C CA . LYS A 1 110 ? 15.571 -4.939 -6.181 1.00 98.06 110 LYS A CA 1
ATOM 835 C C . LYS A 1 110 ? 14.152 -4.482 -6.532 1.00 98.06 110 LYS A C 1
ATOM 837 O O . LYS A 1 110 ? 13.238 -5.302 -6.555 1.00 98.06 110 LYS A O 1
ATOM 842 N N . LEU A 1 111 ? 13.990 -3.194 -6.833 1.00 97.50 111 LEU A N 1
ATOM 843 C CA . LEU A 1 111 ? 12.736 -2.663 -7.367 1.00 97.50 111 LEU A CA 1
ATOM 844 C C . LEU A 1 111 ? 12.498 -3.195 -8.783 1.00 97.50 111 LEU A C 1
ATOM 846 O O . LEU A 1 111 ? 13.362 -3.088 -9.656 1.00 97.50 111 LEU A O 1
ATOM 850 N N . GLU A 1 112 ? 11.313 -3.748 -8.997 1.00 96.44 112 GLU A N 1
ATOM 851 C CA . GLU A 1 112 ? 10.845 -4.328 -10.255 1.00 96.44 112 GLU A CA 1
ATOM 852 C C . GLU A 1 112 ? 9.357 -3.978 -10.465 1.00 96.44 112 GLU A C 1
ATOM 854 O O . GLU A 1 112 ? 8.507 -4.875 -10.470 1.00 96.44 112 GLU A O 1
ATOM 859 N N . PRO A 1 113 ? 9.009 -2.678 -10.590 1.00 95.00 113 PRO A N 1
ATOM 860 C CA . PRO A 1 113 ? 7.630 -2.248 -10.810 1.00 95.00 113 PRO A CA 1
ATOM 861 C C . PRO A 1 113 ? 7.075 -2.796 -12.133 1.00 95.00 113 PRO A C 1
ATOM 863 O O . PRO A 1 113 ? 7.820 -3.133 -13.060 1.00 95.00 113 PRO A O 1
ATOM 866 N N . GLY A 1 114 ? 5.748 -2.872 -12.235 1.00 92.25 114 GLY A N 1
ATOM 867 C CA . GLY A 1 114 ? 5.078 -3.407 -13.418 1.00 92.25 114 GLY A CA 1
ATOM 868 C C . GLY A 1 114 ? 5.332 -2.562 -14.671 1.00 92.25 114 GLY A C 1
ATOM 869 O O . GLY A 1 114 ? 5.099 -1.357 -14.665 1.00 92.25 114 GLY A O 1
ATOM 870 N N . LEU A 1 115 ? 5.780 -3.198 -15.760 1.00 93.50 115 LEU A N 1
ATOM 871 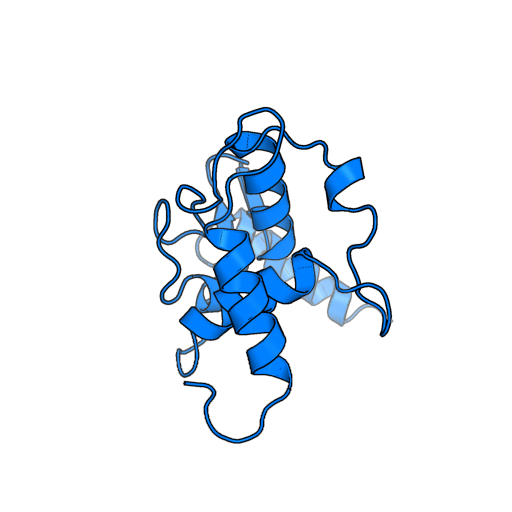C CA . LEU A 1 115 ? 5.991 -2.584 -17.088 1.00 93.50 115 LEU A CA 1
ATOM 872 C C . LEU A 1 115 ? 5.554 -3.496 -18.252 1.00 93.50 115 LEU A C 1
ATOM 874 O O . LEU A 1 115 ? 5.828 -3.227 -19.426 1.00 93.50 115 LEU A O 1
ATOM 878 N N . SER A 1 116 ? 4.889 -4.608 -17.943 1.00 94.50 116 SER A N 1
ATOM 879 C CA . SER A 1 116 ? 4.540 -5.643 -18.920 1.00 94.50 116 SER A CA 1
ATOM 880 C C . SER A 1 116 ? 3.182 -5.380 -19.573 1.00 94.50 116 SER A C 1
ATOM 882 O O . SER A 1 116 ? 3.031 -5.537 -20.788 1.00 94.50 116 SER A O 1
ATOM 884 N N . HIS A 1 117 ? 2.209 -4.922 -18.784 1.00 97.75 117 HIS A N 1
ATOM 885 C CA . HIS A 1 117 ? 0.835 -4.711 -19.211 1.00 97.75 117 HIS A CA 1
ATOM 886 C C . HIS A 1 117 ? 0.687 -3.383 -19.978 1.00 97.75 117 HIS A C 1
ATOM 888 O O . HIS A 1 117 ? 1.325 -2.393 -19.613 1.00 97.75 117 HIS A O 1
ATOM 894 N N . PRO A 1 118 ? -0.190 -3.286 -20.999 1.00 98.06 118 PRO A N 1
ATOM 895 C CA . PRO A 1 118 ? -0.408 -2.031 -21.721 1.00 98.06 118 PRO A CA 1
ATOM 896 C C . PRO A 1 118 ? -0.749 -0.840 -20.814 1.00 98.06 118 PRO A C 1
ATOM 898 O O . PRO A 1 118 ? -0.229 0.251 -21.029 1.00 98.06 118 PRO A O 1
ATOM 901 N N . ARG A 1 119 ? -1.549 -1.052 -19.756 1.00 97.75 119 ARG A N 1
ATOM 902 C CA . ARG A 1 119 ? -1.856 0.011 -18.776 1.00 97.75 119 ARG A CA 1
ATOM 903 C C . ARG A 1 119 ? -0.650 0.425 -17.938 1.00 97.75 119 ARG A C 1
ATOM 905 O O . ARG A 1 119 ? -0.522 1.600 -17.639 1.00 97.75 119 ARG A O 1
ATOM 912 N N . GLU A 1 120 ? 0.242 -0.505 -17.600 1.00 98.06 120 GLU A N 1
ATOM 913 C CA . GLU A 1 120 ? 1.485 -0.186 -16.881 1.00 98.06 120 GLU A CA 1
ATOM 914 C C . GLU A 1 120 ? 2.381 0.716 -17.727 1.00 98.06 120 GLU A C 1
ATOM 916 O O . GLU A 1 120 ? 2.851 1.745 -17.251 1.00 98.06 120 GLU A O 1
ATOM 921 N N . LYS A 1 121 ? 2.530 0.389 -19.016 1.00 98.00 121 LYS A N 1
ATOM 922 C CA . LYS A 1 121 ? 3.275 1.220 -19.970 1.00 98.00 121 LYS A CA 1
ATOM 923 C C . LYS A 1 121 ? 2.648 2.606 -20.117 1.00 98.00 121 LYS A C 1
ATOM 925 O O . LYS A 1 121 ? 3.361 3.598 -20.073 1.00 98.00 121 LYS A O 1
ATOM 930 N N . GLN A 1 122 ? 1.321 2.692 -20.235 1.00 97.38 122 GLN A N 1
ATOM 931 C CA . GLN A 1 122 ? 0.617 3.980 -20.300 1.00 97.38 122 GLN A CA 1
ATOM 932 C C . GLN A 1 122 ? 0.803 4.811 -19.021 1.00 97.38 122 GLN A C 1
ATOM 934 O O . GLN A 1 122 ? 1.083 6.003 -19.113 1.00 97.38 122 GLN A O 1
ATOM 939 N N . SER A 1 123 ? 0.695 4.197 -17.838 1.00 97.56 123 SER A N 1
ATOM 940 C CA . SER A 1 123 ? 0.946 4.875 -16.559 1.00 97.56 123 SER A CA 1
ATOM 941 C C . SER A 1 123 ? 2.392 5.355 -16.434 1.00 97.56 123 SER A C 1
ATOM 943 O O . SER A 1 123 ? 2.617 6.464 -15.956 1.00 97.56 123 SER A O 1
ATOM 945 N N . PHE A 1 124 ? 3.361 4.566 -16.905 1.00 97.38 124 PHE A N 1
ATOM 946 C CA . PHE A 1 124 ? 4.765 4.972 -16.958 1.00 97.38 124 PHE A CA 1
ATOM 947 C C . PHE A 1 124 ? 4.970 6.192 -17.865 1.00 97.38 124 PHE A C 1
ATOM 949 O O . PHE A 1 124 ? 5.591 7.170 -17.453 1.00 97.38 124 PHE A O 1
ATOM 956 N N . GLU A 1 125 ? 4.405 6.172 -19.073 1.00 97.62 125 GLU A N 1
ATOM 957 C CA . GLU A 1 125 ? 4.504 7.292 -20.015 1.00 97.62 125 GLU A CA 1
ATOM 958 C C . GLU A 1 125 ? 3.835 8.566 -19.487 1.00 97.62 125 GLU A C 1
ATOM 960 O O . GLU A 1 125 ? 4.390 9.657 -19.628 1.00 97.62 125 GLU A O 1
ATOM 965 N N . LEU A 1 126 ? 2.688 8.435 -18.813 1.00 96.94 126 LEU A N 1
ATOM 966 C CA . LEU A 1 126 ? 2.042 9.550 -18.125 1.00 96.94 126 LEU A CA 1
ATOM 967 C C . LEU A 1 126 ? 2.940 10.117 -17.018 1.00 96.94 126 LEU A C 1
ATOM 969 O O . LEU A 1 126 ? 3.154 11.325 -16.970 1.00 96.94 126 LEU A O 1
ATOM 973 N N . GLY A 1 127 ? 3.497 9.258 -16.159 1.00 96.94 127 GLY A N 1
ATOM 974 C CA . GLY A 1 127 ? 4.426 9.677 -15.107 1.00 96.94 127 GLY A CA 1
ATOM 975 C C . GLY A 1 127 ? 5.654 10.392 -15.674 1.00 96.94 127 GLY A C 1
ATOM 976 O O . GLY A 1 127 ? 6.064 11.428 -15.153 1.00 96.94 127 GLY A O 1
ATOM 977 N N . ARG A 1 128 ? 6.190 9.900 -16.799 1.00 97.50 128 ARG A N 1
ATOM 978 C CA . ARG A 1 128 ? 7.287 10.542 -17.531 1.00 97.50 128 ARG A CA 1
ATOM 979 C C . ARG A 1 128 ? 6.897 11.932 -18.029 1.00 97.50 128 ARG A C 1
ATOM 981 O O . ARG A 1 128 ? 7.663 12.870 -17.836 1.00 97.50 128 ARG A O 1
ATOM 988 N N . ALA A 1 129 ? 5.725 12.083 -18.643 1.00 97.94 129 ALA A N 1
ATOM 989 C CA . ALA A 1 129 ? 5.252 13.380 -19.125 1.00 97.94 129 ALA A CA 1
ATOM 990 C C . ALA A 1 129 ? 5.063 14.388 -17.977 1.00 97.94 129 ALA A C 1
ATOM 992 O O . ALA A 1 129 ? 5.549 15.512 -18.076 1.00 97.94 129 ALA A O 1
ATOM 993 N N . LEU A 1 130 ? 4.430 13.963 -16.876 1.00 97.88 130 LEU A N 1
ATOM 994 C CA . LEU A 1 130 ? 4.220 14.791 -15.682 1.00 97.88 130 LEU A CA 1
ATOM 995 C C . LEU A 1 130 ? 5.544 15.230 -15.047 1.00 97.88 130 LEU A C 1
ATOM 997 O O . LEU A 1 130 ? 5.676 16.381 -14.649 1.00 97.88 130 LEU A O 1
ATOM 1001 N N . PHE A 1 131 ? 6.542 14.344 -14.997 1.00 97.69 131 PHE A N 1
ATOM 1002 C CA . PHE A 1 131 ? 7.862 14.664 -14.449 1.00 97.69 131 PHE A CA 1
ATOM 1003 C C . PHE A 1 131 ? 8.572 15.798 -15.209 1.00 97.69 131 PHE A C 1
ATOM 1005 O O . PHE A 1 131 ? 9.299 16.586 -14.608 1.00 97.69 131 PHE A O 1
ATOM 1012 N N . PHE A 1 132 ? 8.372 15.893 -16.527 1.00 97.12 132 PHE A N 1
ATOM 1013 C CA . PHE A 1 132 ? 8.993 16.926 -17.364 1.00 97.12 132 PHE A CA 1
ATOM 1014 C C . PHE A 1 132 ? 8.112 18.166 -17.584 1.00 97.12 132 PHE A C 1
ATOM 1016 O O . PHE A 1 132 ? 8.548 19.104 -18.259 1.00 97.12 132 PHE A O 1
ATOM 1023 N N . GLN A 1 133 ? 6.905 18.200 -17.018 1.00 94.69 133 GLN A N 1
ATOM 1024 C CA . GLN A 1 133 ? 6.032 19.368 -17.049 1.00 94.69 133 GLN A CA 1
ATOM 1025 C C . GLN A 1 133 ? 6.556 20.429 -16.064 1.00 94.69 133 GLN A C 1
ATOM 1027 O O . GLN A 1 133 ? 6.785 20.129 -14.895 1.00 94.69 133 GLN A O 1
ATOM 1032 N N . ARG A 1 134 ? 6.787 21.655 -16.550 1.00 81.00 134 ARG A N 1
ATOM 1033 C CA . ARG A 1 134 ? 7.320 22.788 -15.773 1.00 81.00 134 ARG A CA 1
ATOM 1034 C C . ARG A 1 134 ? 6.260 23.848 -15.533 1.00 81.00 134 ARG A C 1
ATOM 1036 O O . ARG A 1 134 ? 5.470 24.080 -16.475 1.00 81.00 134 ARG A O 1
#